Protein AF-A0A9P4LYI5-F1 (afdb_monomer_lite)

Secondary structure (DSSP, 8-state):
-------------------------------PPP---SS-GGGGTTTTEEEE-TT--EEEEEEEEEEE-TT--EEEEEEEEEEE-GGG------STT------TT---TTS--

Foldseek 3Di:
DDDDDDDDDDDDDDDDDDDPDDDDDDPPPPPDPDPADPDDCVVCCVPQWVDADRLGWTWGAQDKDWDADPVGDIDIDTDGIDTHGSVPDDDDDDPPPDDDDDDPPPPPPPPDD

Organism: NCBI:txid1314787

Radius of gyration: 34.41 Å; chains: 1; bounding box: 38×73×101 Å

InterPro domains:
  IPR001163 Sm domain, eukaryotic/archaea-type [PF01423] (49-94)
  IPR001163 Sm domain, eukaryotic/archaea-type [SM00651] (39-94)
  IPR010920 LSM domain superfamily [SSF50182] (49-97)
  IPR044641 Sm-like protein Lsm7/SmG [PTHR10553] (50-108)

Structure (mmCIF, N/CA/C/O backbone):
data_AF-A0A9P4LYI5-F1
#
_entry.id   AF-A0A9P4LYI5-F1
#
loop_
_atom_site.group_PDB
_atom_site.id
_atom_site.type_symbol
_atom_site.label_atom_id
_atom_site.label_alt_id
_atom_site.label_comp_id
_atom_site.label_asym_id
_atom_site.label_entity_id
_atom_site.label_seq_id
_atom_site.pdbx_PDB_ins_code
_atom_site.Cartn_x
_atom_site.Cartn_y
_atom_site.Cartn_z
_atom_site.occupancy
_atom_site.B_iso_or_equiv
_atom_site.auth_seq_id
_atom_site.auth_comp_id
_atom_site.auth_asym_id
_atom_site.auth_atom_id
_atom_site.pdbx_PDB_model_num
ATOM 1 N N . MET A 1 1 ? 15.600 -46.268 68.540 1.00 40.25 1 MET A N 1
ATOM 2 C CA . MET A 1 1 ? 16.940 -45.677 68.725 1.00 40.25 1 MET A CA 1
ATOM 3 C C . MET A 1 1 ? 17.047 -44.558 67.696 1.00 40.25 1 MET A C 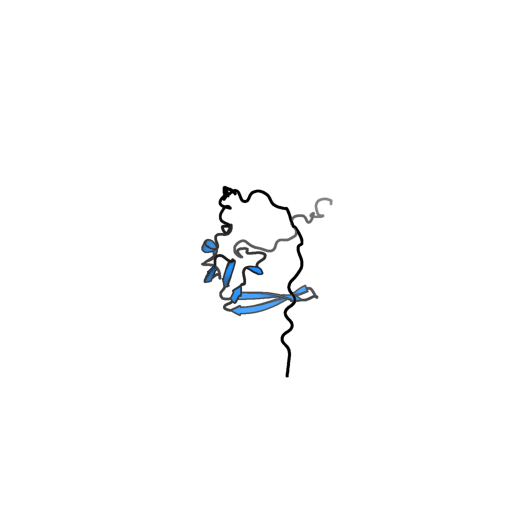1
ATOM 5 O O . MET A 1 1 ? 17.066 -44.875 66.519 1.00 40.25 1 MET A O 1
ATOM 9 N N . SER A 1 2 ? 16.608 -43.344 68.052 1.00 45.34 2 SER A N 1
ATOM 10 C CA . SER A 1 2 ? 17.459 -42.211 68.503 1.00 45.34 2 SER A CA 1
ATOM 11 C C . SER A 1 2 ? 17.970 -41.437 67.271 1.00 45.34 2 SER A C 1
ATOM 13 O O . SER A 1 2 ? 18.427 -42.066 66.335 1.00 45.34 2 SER A O 1
ATOM 15 N N . GLU A 1 3 ? 17.894 -40.117 67.112 1.00 38.47 3 GLU A N 1
ATOM 16 C CA . GLU A 1 3 ? 17.672 -39.015 68.044 1.00 38.47 3 GLU A CA 1
ATOM 17 C C . GLU A 1 3 ? 17.294 -37.750 67.251 1.00 38.47 3 GLU A C 1
ATOM 19 O O . GLU A 1 3 ? 17.766 -37.515 66.139 1.00 38.47 3 GLU A O 1
ATOM 24 N N . ARG A 1 4 ? 16.436 -36.920 67.849 1.00 43.16 4 ARG A N 1
ATOM 25 C CA . ARG A 1 4 ? 16.037 -35.591 67.379 1.00 43.16 4 ARG A CA 1
ATOM 26 C C . ARG A 1 4 ? 16.981 -34.565 68.013 1.00 43.16 4 ARG A C 1
ATOM 28 O O . ARG A 1 4 ? 16.907 -34.342 69.215 1.00 43.16 4 ARG A O 1
ATOM 35 N N . GLY A 1 5 ? 17.838 -33.928 67.217 1.00 44.53 5 GLY A N 1
ATOM 36 C CA . GLY A 1 5 ? 18.704 -32.838 67.672 1.00 44.53 5 GLY A CA 1
ATOM 37 C C . GLY A 1 5 ? 18.008 -31.479 67.585 1.00 44.53 5 GLY A C 1
ATOM 38 O O . GLY A 1 5 ? 17.876 -30.911 66.504 1.00 44.53 5 GLY A O 1
ATOM 39 N N . HIS A 1 6 ? 17.564 -30.950 68.725 1.00 45.12 6 HIS A N 1
ATOM 40 C CA . HIS A 1 6 ? 17.239 -29.536 68.900 1.00 45.12 6 HIS A CA 1
ATOM 41 C C . HIS A 1 6 ? 18.504 -28.768 69.299 1.00 45.12 6 HIS A C 1
ATOM 43 O O . HIS A 1 6 ? 19.088 -29.067 70.335 1.00 45.12 6 HIS A O 1
ATOM 49 N N . PHE A 1 7 ? 18.864 -27.722 68.551 1.00 46.69 7 PHE A N 1
ATOM 50 C CA . PHE A 1 7 ? 19.798 -26.695 69.016 1.00 46.69 7 PHE A CA 1
ATOM 51 C C . PHE A 1 7 ? 19.103 -25.330 69.027 1.00 46.69 7 PHE A C 1
ATOM 53 O O . PHE A 1 7 ? 18.762 -24.765 67.991 1.00 46.69 7 PHE A O 1
ATOM 60 N N . ARG A 1 8 ? 18.873 -24.821 70.243 1.00 45.84 8 ARG A N 1
ATOM 61 C CA . ARG A 1 8 ? 18.598 -23.411 70.545 1.00 45.84 8 ARG A CA 1
ATOM 62 C C . ARG A 1 8 ? 19.929 -22.672 70.687 1.00 45.84 8 ARG A C 1
ATOM 64 O O . ARG A 1 8 ? 20.797 -23.149 71.409 1.00 45.84 8 ARG A O 1
ATOM 71 N N . GLY A 1 9 ? 19.998 -21.447 70.169 1.00 39.75 9 GLY A N 1
ATOM 72 C CA . GLY A 1 9 ? 20.872 -20.400 70.708 1.00 39.75 9 GLY A CA 1
ATOM 73 C C . GLY A 1 9 ? 21.507 -19.513 69.642 1.00 39.75 9 GLY A C 1
ATOM 74 O O . GLY A 1 9 ? 22.249 -20.004 68.805 1.00 39.75 9 GLY A O 1
ATOM 75 N N . GLY A 1 10 ? 21.255 -18.200 69.699 1.00 41.62 10 GLY A N 1
ATOM 76 C CA . GLY A 1 10 ? 22.001 -17.236 68.884 1.00 41.62 10 GLY A CA 1
ATOM 77 C C . GLY A 1 10 ? 21.366 -15.855 68.739 1.00 41.62 10 GLY A C 1
ATOM 78 O O . GLY A 1 10 ? 20.760 -15.551 67.724 1.00 41.62 10 GLY A O 1
ATOM 79 N N . ARG A 1 11 ? 21.530 -15.017 69.763 1.00 44.91 11 ARG A N 1
ATOM 80 C CA . ARG A 1 11 ? 21.297 -13.559 69.789 1.00 44.91 11 ARG A CA 1
ATOM 81 C C . ARG A 1 11 ? 22.080 -12.858 68.658 1.00 44.91 11 ARG A C 1
ATOM 83 O O . ARG A 1 11 ? 23.286 -13.051 68.576 1.00 44.91 11 ARG A O 1
ATOM 90 N N . GLY A 1 12 ? 21.449 -11.971 67.886 1.00 40.62 12 GLY A N 1
ATOM 91 C CA . GLY A 1 12 ? 22.151 -11.084 66.946 1.00 40.62 12 GLY A CA 1
ATOM 92 C C . GLY A 1 12 ? 21.269 -9.921 66.498 1.00 40.62 12 GLY A C 1
ATOM 93 O O . GLY A 1 12 ? 20.275 -10.129 65.814 1.00 40.62 12 GLY A O 1
ATOM 94 N N . GLY A 1 13 ? 21.590 -8.710 66.956 1.00 48.38 13 GLY A N 1
ATOM 95 C CA . GLY A 1 13 ? 20.808 -7.499 66.724 1.00 48.38 13 GLY A CA 1
ATOM 96 C C . GLY A 1 13 ? 20.849 -6.976 65.285 1.00 48.38 13 GLY A C 1
ATOM 97 O O . GLY A 1 13 ? 21.825 -7.151 64.565 1.00 48.38 13 GLY A O 1
ATOM 98 N N . GLY A 1 14 ? 19.790 -6.257 64.914 1.00 45.84 14 GLY A N 1
ATOM 99 C CA . GLY A 1 14 ? 19.681 -5.516 63.660 1.00 45.84 14 GLY A CA 1
ATOM 100 C C . GLY A 1 14 ? 18.737 -4.333 63.831 1.00 45.84 14 GLY A C 1
ATOM 101 O O . GLY A 1 14 ? 17.527 -4.455 63.687 1.00 45.84 14 GLY A O 1
ATOM 102 N N . ARG A 1 15 ? 19.311 -3.188 64.197 1.00 47.06 15 ARG A N 1
ATOM 103 C CA . ARG A 1 15 ? 18.682 -1.865 64.254 1.00 47.06 15 ARG A CA 1
ATOM 104 C C . ARG A 1 15 ? 18.665 -1.292 62.833 1.00 47.06 15 ARG A C 1
ATOM 106 O O . ARG A 1 15 ? 19.739 -1.087 62.280 1.00 47.06 15 ARG A O 1
ATOM 113 N N . GLY A 1 16 ? 17.500 -0.977 62.263 1.00 41.06 16 GLY A N 1
ATOM 114 C CA . GLY A 1 16 ? 17.450 -0.200 61.016 1.00 41.06 16 GLY A CA 1
ATOM 115 C C . GLY A 1 16 ? 16.064 -0.046 60.382 1.00 41.06 16 GLY A C 1
ATOM 116 O O . GLY A 1 16 ? 15.396 -1.036 60.127 1.00 41.06 16 GLY A O 1
ATOM 117 N N . GLY A 1 17 ? 15.683 1.203 60.084 1.00 47.72 17 GLY A N 1
ATOM 118 C CA . GLY A 1 17 ? 14.559 1.569 59.202 1.00 47.72 17 GLY A CA 1
ATOM 119 C C . GLY A 1 17 ? 13.271 1.914 59.955 1.00 47.72 17 GLY A C 1
ATOM 120 O O . GLY A 1 17 ? 12.450 1.050 60.209 1.00 47.72 17 GLY A O 1
ATOM 121 N N . ARG A 1 18 ? 13.078 3.125 60.489 1.00 42.91 18 ARG A N 1
ATOM 122 C CA . ARG A 1 18 ? 12.826 4.393 59.773 1.00 42.91 18 ARG A CA 1
ATOM 123 C C . ARG A 1 18 ? 11.566 4.323 58.885 1.00 42.91 18 ARG A C 1
ATOM 125 O O . ARG A 1 18 ? 11.640 3.964 57.723 1.00 42.91 18 ARG A O 1
ATOM 132 N N . GLY A 1 19 ? 10.434 4.715 59.476 1.00 42.44 19 GLY A N 1
ATOM 133 C CA . GLY A 1 19 ? 9.370 5.501 58.836 1.00 42.44 19 GLY A CA 1
ATOM 134 C C . GLY A 1 19 ? 8.679 4.926 57.598 1.00 42.44 19 GLY A C 1
ATOM 135 O O . GLY A 1 19 ? 8.912 5.402 56.496 1.00 42.44 19 GLY A O 1
ATOM 136 N N . GLY A 1 20 ? 7.723 4.017 57.792 1.00 49.66 20 GLY A N 1
ATOM 137 C CA . GLY A 1 20 ? 6.684 3.721 56.800 1.00 49.66 20 GLY A CA 1
ATOM 138 C C . GLY A 1 20 ? 5.483 4.655 56.959 1.00 49.66 20 GLY A C 1
ATOM 139 O O . GLY A 1 20 ? 4.400 4.208 57.335 1.00 49.66 20 GLY A O 1
ATOM 140 N N . ALA A 1 21 ? 5.677 5.959 56.742 1.00 52.03 21 ALA A N 1
ATOM 141 C CA . ALA A 1 21 ? 4.576 6.912 56.676 1.00 52.03 21 ALA A CA 1
ATOM 142 C C . ALA A 1 21 ? 3.970 6.893 55.267 1.00 52.03 21 ALA A C 1
ATOM 144 O O . ALA A 1 21 ? 4.569 7.313 54.284 1.00 52.03 21 ALA A O 1
ATOM 145 N N . ARG A 1 22 ? 2.761 6.344 55.232 1.00 47.44 22 ARG A N 1
ATOM 146 C CA . ARG A 1 22 ? 1.691 6.526 54.254 1.00 47.44 22 ARG A CA 1
ATOM 147 C C . ARG A 1 22 ? 1.740 7.868 53.511 1.00 47.44 22 ARG A C 1
ATOM 149 O O . ARG A 1 22 ? 1.769 8.916 54.146 1.00 47.44 22 ARG A O 1
ATOM 156 N N . GLY A 1 23 ? 1.487 7.799 52.206 1.00 43.06 23 GLY A N 1
ATOM 157 C CA . GLY A 1 23 ? 0.597 8.758 51.552 1.00 43.06 23 GLY A CA 1
ATOM 158 C C . GLY A 1 23 ? 1.217 9.575 50.426 1.00 43.06 23 GLY A C 1
ATOM 159 O O . GLY A 1 23 ? 2.194 10.282 50.626 1.00 43.06 23 GLY A O 1
ATOM 160 N N . GLY A 1 24 ? 0.554 9.539 49.267 1.00 44.50 24 GLY A N 1
ATOM 161 C CA . GLY A 1 24 ? 0.614 10.640 48.306 1.00 44.50 24 GLY A CA 1
ATOM 162 C C . GLY A 1 24 ? 1.194 10.301 46.941 1.00 44.50 24 GLY A C 1
ATOM 163 O O . GLY A 1 24 ? 2.104 10.976 46.478 1.00 44.50 24 GLY A O 1
ATOM 164 N N . GLY A 1 25 ? 0.641 9.295 46.261 1.00 49.47 25 GLY A N 1
ATOM 165 C CA . GLY A 1 25 ? 0.746 9.239 44.807 1.00 49.47 25 GLY A CA 1
ATOM 166 C C . GLY A 1 25 ? -0.007 10.423 44.200 1.00 49.47 25 GLY A C 1
ATOM 167 O O . GLY A 1 25 ? -1.209 10.538 44.407 1.00 49.47 25 GLY A O 1
ATOM 168 N N . HIS A 1 26 ? 0.707 11.289 43.488 1.00 47.78 26 HIS A N 1
ATOM 169 C CA . HIS A 1 26 ? 0.193 12.241 42.498 1.00 47.78 26 HIS A CA 1
ATOM 170 C C . HIS A 1 26 ? 1.259 12.372 41.397 1.00 47.78 26 HIS A C 1
ATOM 172 O O . HIS A 1 26 ? 1.878 13.414 41.206 1.00 47.78 26 HIS A O 1
ATOM 178 N N . GLN A 1 27 ? 1.518 11.276 40.676 1.00 56.16 27 GLN A N 1
ATOM 179 C CA . GLN A 1 27 ? 2.021 11.414 39.311 1.00 56.16 27 GLN A CA 1
ATOM 180 C C . GLN A 1 27 ? 0.815 11.806 38.473 1.00 56.16 27 GLN A C 1
ATOM 182 O O . GLN A 1 27 ? -0.064 10.980 38.232 1.00 56.16 27 GLN A O 1
ATOM 187 N N . GLY A 1 28 ? 0.745 13.092 38.125 1.00 54.59 28 GLY A N 1
ATOM 188 C CA . GLY A 1 28 ? -0.253 13.613 37.208 1.00 54.59 28 GLY A CA 1
ATOM 189 C C . GLY A 1 28 ? -0.313 12.717 35.981 1.00 54.59 28 GLY A C 1
ATOM 190 O O . GLY A 1 28 ? 0.656 12.614 35.229 1.00 54.59 28 GLY A O 1
ATOM 191 N N . GLN A 1 29 ? -1.450 12.046 35.810 1.00 58.44 29 GLN A N 1
ATOM 192 C CA . GLN A 1 29 ? -1.860 11.524 34.522 1.00 58.44 29 GLN A CA 1
ATOM 193 C C . GLN A 1 29 ? -2.120 12.745 33.645 1.00 58.44 29 GLN A C 1
ATOM 195 O O . GLN A 1 29 ? -3.244 13.213 33.513 1.00 58.44 29 GLN A O 1
ATOM 200 N N . THR A 1 30 ? -1.062 13.306 33.067 1.00 64.50 30 THR A N 1
ATOM 201 C CA . THR A 1 30 ? -1.202 13.935 31.763 1.00 64.50 30 THR A CA 1
ATOM 202 C C . THR A 1 30 ? -1.733 12.827 30.868 1.00 64.50 30 THR A C 1
ATOM 204 O O . THR A 1 30 ? -0.999 11.891 30.538 1.00 64.50 30 THR A O 1
ATOM 207 N N . GLU A 1 31 ? -3.039 12.866 30.584 1.00 67.31 31 GLU A N 1
ATOM 208 C CA . GLU A 1 31 ? -3.656 12.031 29.563 1.00 67.31 31 GLU A CA 1
ATOM 209 C C . GLU A 1 31 ? -2.789 12.178 28.321 1.00 67.31 31 GLU A C 1
ATOM 211 O O . GLU A 1 31 ? -2.706 13.248 27.715 1.00 67.31 31 GLU A O 1
ATOM 216 N N . ARG A 1 32 ? -2.028 11.125 28.010 1.00 72.19 32 ARG A N 1
ATOM 217 C CA . ARG A 1 32 ? -1.223 11.126 26.800 1.00 72.19 32 ARG A CA 1
ATOM 218 C C . ARG A 1 32 ? -2.217 11.323 25.660 1.00 72.19 32 ARG A C 1
ATOM 220 O O . ARG A 1 32 ? -3.195 10.570 25.617 1.00 72.19 32 ARG A O 1
ATOM 227 N N . PRO A 1 33 ? -2.008 12.317 24.784 1.00 76.25 33 PRO A N 1
ATOM 228 C CA . PRO A 1 33 ? -2.919 12.555 23.680 1.00 76.25 33 PRO A CA 1
ATOM 229 C C . PRO A 1 33 ? -3.117 11.247 22.917 1.00 76.25 33 PRO A C 1
ATOM 231 O O . PRO A 1 33 ? -2.161 10.490 22.704 1.00 76.25 33 PRO A O 1
ATOM 234 N N . LYS A 1 34 ? -4.376 10.944 22.590 1.00 74.44 34 LYS A N 1
ATOM 235 C CA . LYS A 1 34 ? -4.731 9.705 21.899 1.00 74.44 34 LYS A CA 1
ATOM 236 C C . LYS A 1 34 ? -3.920 9.630 20.607 1.00 74.44 34 LYS A C 1
ATOM 238 O O . LYS A 1 34 ? -3.866 10.588 19.841 1.00 74.44 34 LYS A O 1
ATOM 243 N N . LYS A 1 35 ? -3.251 8.495 20.391 1.00 75.44 35 LYS A N 1
ATOM 244 C CA . LYS A 1 35 ? -2.582 8.204 19.121 1.00 75.44 35 LYS A CA 1
ATOM 245 C C . LYS A 1 35 ? -3.675 7.898 18.101 1.00 75.44 35 LYS A C 1
ATOM 247 O O . LYS A 1 35 ? -4.193 6.787 18.067 1.00 75.44 35 LYS A O 1
ATOM 252 N N . GLU A 1 36 ? -4.066 8.914 17.350 1.00 75.69 36 GLU A N 1
ATOM 253 C CA . GLU A 1 36 ? -5.019 8.802 16.250 1.00 75.69 36 GLU A CA 1
ATOM 254 C C . GLU A 1 36 ? -4.264 8.648 14.927 1.00 75.69 36 GLU A C 1
ATOM 256 O O . GLU A 1 36 ? -3.121 9.095 14.788 1.00 75.69 36 GLU A O 1
ATOM 261 N N . ASN A 1 37 ? -4.889 7.979 13.960 1.00 79.5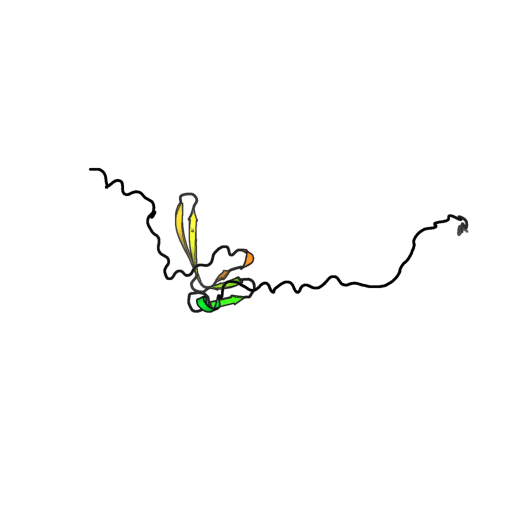6 37 ASN A N 1
ATOM 262 C CA . ASN A 1 37 ? -4.303 7.808 12.637 1.00 79.56 37 ASN A CA 1
ATOM 263 C C . ASN A 1 37 ? -4.386 9.140 11.880 1.00 79.56 37 ASN A C 1
ATOM 265 O O . ASN A 1 37 ? -5.444 9.755 11.812 1.00 79.56 37 ASN A O 1
ATOM 269 N N . ILE A 1 38 ? -3.267 9.575 11.295 1.00 86.88 38 ILE A N 1
ATOM 270 C CA . ILE A 1 38 ? -3.200 10.814 10.497 1.00 86.88 38 ILE A CA 1
ATOM 271 C C . ILE A 1 38 ? -3.797 10.654 9.092 1.00 86.88 38 ILE A C 1
ATOM 273 O O . ILE A 1 38 ? -3.993 11.641 8.388 1.00 86.88 38 ILE A O 1
ATOM 277 N N . LEU A 1 39 ? -4.041 9.409 8.675 1.00 83.94 39 LEU A N 1
ATOM 278 C CA . LEU A 1 39 ? -4.600 9.057 7.380 1.00 83.94 39 LEU A CA 1
ATOM 279 C C . LEU A 1 39 ? -6.034 8.557 7.559 1.00 83.94 39 LEU A C 1
ATOM 281 O O . LEU A 1 39 ? -6.277 7.573 8.256 1.00 83.94 39 LEU A O 1
ATOM 285 N N . ASP A 1 40 ? -6.964 9.223 6.882 1.00 87.25 40 ASP A N 1
ATOM 286 C CA . ASP A 1 40 ? -8.354 8.798 6.762 1.00 87.25 40 ASP A CA 1
ATOM 287 C C . ASP A 1 40 ? -8.497 7.832 5.578 1.00 87.25 40 ASP A C 1
ATOM 289 O O . ASP A 1 40 ? -8.724 8.237 4.435 1.00 87.25 40 ASP A O 1
ATOM 293 N N . LEU A 1 41 ? -8.323 6.539 5.864 1.00 85.00 41 LEU A N 1
ATOM 294 C CA . LEU A 1 41 ? -8.469 5.458 4.885 1.00 85.00 41 LEU A CA 1
ATOM 295 C C . LEU A 1 41 ? -9.911 5.321 4.361 1.00 85.00 41 LEU A C 1
ATOM 297 O O . LEU A 1 41 ? -10.113 4.713 3.312 1.00 85.00 41 LEU A O 1
ATOM 301 N N . GLY A 1 42 ? -10.902 5.939 5.017 1.00 83.88 42 GLY A N 1
ATOM 302 C CA . GLY A 1 42 ? -12.284 5.986 4.538 1.00 83.88 42 GLY A CA 1
ATOM 303 C C . GLY A 1 42 ? -12.408 6.627 3.155 1.00 83.88 42 GLY A C 1
ATOM 304 O O . GLY A 1 42 ? -13.247 6.228 2.357 1.00 83.88 42 GLY A O 1
ATOM 305 N N . ARG A 1 43 ? -11.506 7.557 2.821 1.00 85.94 43 ARG A N 1
ATOM 306 C CA . ARG A 1 43 ? -11.456 8.220 1.504 1.00 85.94 43 ARG A CA 1
ATOM 307 C C . ARG A 1 43 ? -10.934 7.330 0.377 1.00 85.94 43 ARG A C 1
ATOM 309 O O . ARG A 1 43 ? -10.992 7.731 -0.782 1.00 85.94 43 ARG A O 1
ATOM 316 N N . LEU A 1 44 ? -10.369 6.173 0.717 1.00 81.62 44 LEU A N 1
ATOM 317 C CA . LEU A 1 44 ? -9.800 5.213 -0.226 1.00 81.62 44 LEU A CA 1
ATOM 318 C C . LEU A 1 44 ? -10.662 3.942 -0.363 1.00 81.62 44 LEU A C 1
ATOM 320 O O . LEU A 1 44 ? -10.328 3.097 -1.183 1.00 81.62 44 LEU A O 1
ATOM 324 N N . MET A 1 45 ? -11.772 3.826 0.384 1.00 74.88 45 MET A N 1
ATOM 325 C CA . MET A 1 45 ? -12.661 2.644 0.443 1.00 74.88 45 MET A CA 1
ATOM 326 C C . MET A 1 45 ? -13.365 2.273 -0.879 1.00 74.88 45 MET A C 1
ATOM 328 O O . MET A 1 45 ? -13.981 1.220 -0.959 1.00 74.88 45 MET A O 1
ATOM 332 N N . ASP A 1 46 ? -13.256 3.094 -1.923 1.00 69.62 46 ASP A N 1
ATOM 333 C CA . ASP A 1 46 ? -13.848 2.821 -3.243 1.00 69.62 46 ASP A CA 1
ATOM 334 C C . ASP A 1 46 ? -12.794 2.431 -4.298 1.00 69.62 46 ASP A C 1
ATOM 336 O O . ASP A 1 46 ? -13.119 2.193 -5.462 1.00 69.62 46 ASP A O 1
ATOM 340 N N . LYS A 1 47 ? -11.510 2.416 -3.913 1.00 68.00 47 LYS A N 1
ATOM 341 C CA . LYS A 1 47 ? -10.361 2.203 -4.801 1.00 68.00 47 LYS A CA 1
ATOM 342 C C . LYS A 1 47 ? -9.564 1.002 -4.305 1.00 68.00 47 LYS A C 1
ATOM 344 O O . LYS A 1 47 ? -8.678 1.185 -3.482 1.00 68.00 47 LYS A O 1
ATOM 349 N N . GLU A 1 48 ? -9.906 -0.204 -4.762 1.00 78.38 48 GLU A N 1
ATOM 350 C CA . GLU A 1 48 ? -9.235 -1.496 -4.465 1.00 78.38 48 GLU A CA 1
ATOM 351 C C . GLU A 1 48 ? -9.144 -1.894 -2.969 1.00 78.38 48 GLU A C 1
ATOM 353 O O . GLU A 1 48 ? -8.923 -3.062 -2.657 1.00 78.38 48 GLU A O 1
ATOM 358 N N . ILE A 1 49 ? -9.361 -0.975 -2.020 1.00 85.88 49 ILE A N 1
ATOM 359 C CA . ILE A 1 49 ? -9.396 -1.223 -0.578 1.00 85.88 49 ILE A CA 1
ATOM 360 C C . ILE A 1 49 ? -10.816 -1.607 -0.168 1.00 85.88 49 ILE A C 1
ATOM 362 O O . ILE A 1 49 ? -11.708 -0.768 -0.118 1.00 85.88 49 ILE A O 1
ATOM 366 N N . MET A 1 50 ? -10.997 -2.863 0.224 1.00 88.25 50 MET A N 1
ATOM 367 C CA . MET A 1 50 ? -12.266 -3.406 0.717 1.00 88.25 50 MET A CA 1
ATOM 368 C C . MET A 1 50 ? -12.478 -3.173 2.218 1.00 88.25 50 MET A C 1
ATOM 370 O O . MET A 1 50 ? -13.588 -3.328 2.727 1.00 88.25 50 MET A O 1
ATOM 374 N N . GLY A 1 51 ? -11.419 -2.838 2.959 1.00 90.94 51 GLY A N 1
ATOM 375 C CA . GLY A 1 51 ? -11.519 -2.529 4.382 1.00 90.94 51 GLY A CA 1
ATOM 376 C C . GLY A 1 51 ? -10.177 -2.243 5.047 1.00 90.94 51 GLY A C 1
ATOM 377 O O . GLY A 1 51 ? -9.114 -2.528 4.497 1.00 90.94 51 GLY A O 1
ATOM 378 N N . TYR A 1 52 ? -10.231 -1.684 6.255 1.00 93.56 52 TYR A N 1
ATOM 379 C CA . TYR A 1 52 ? -9.055 -1.435 7.085 1.00 93.56 52 TYR A CA 1
ATOM 380 C C . TYR A 1 52 ? -9.386 -1.478 8.580 1.00 93.56 52 TYR A C 1
ATOM 382 O O . TYR A 1 52 ? -10.550 -1.380 8.973 1.00 93.56 52 TYR A O 1
ATOM 390 N N . ASP A 1 53 ? -8.357 -1.589 9.419 1.00 91.56 53 ASP A N 1
ATOM 391 C CA . ASP A 1 53 ? -8.483 -1.487 10.874 1.00 91.56 53 ASP A CA 1
ATOM 392 C C . ASP A 1 53 ? -7.627 -0.359 11.476 1.00 91.56 53 ASP A C 1
ATOM 394 O O . ASP A 1 53 ? -6.884 0.353 10.796 1.00 91.56 53 ASP A O 1
ATOM 398 N N . GLN A 1 54 ? -7.732 -0.179 12.795 1.00 87.88 54 GLN A N 1
ATOM 399 C CA . GLN A 1 54 ? -7.002 0.870 13.508 1.00 87.88 54 GLN A CA 1
ATOM 400 C C . GLN A 1 54 ? -5.481 0.636 13.548 1.00 87.88 54 GLN A C 1
ATOM 402 O O . GLN A 1 54 ? -4.727 1.577 13.790 1.00 87.88 54 GLN A O 1
ATOM 407 N N . LEU A 1 55 ? -5.026 -0.591 13.286 1.00 89.25 55 LEU A N 1
ATOM 408 C CA . LEU A 1 55 ? -3.614 -0.964 13.218 1.00 89.25 55 LEU A CA 1
ATOM 409 C C . LEU A 1 55 ? -3.052 -0.865 11.794 1.00 89.25 55 LEU A C 1
ATOM 411 O O . LEU A 1 55 ? -1.926 -1.310 11.565 1.00 89.25 55 LEU A O 1
ATOM 415 N N . MET A 1 56 ? -3.804 -0.257 10.867 1.00 90.69 56 MET A N 1
ATOM 416 C CA . MET A 1 56 ? -3.444 -0.095 9.457 1.00 90.69 56 MET A CA 1
ATOM 417 C C . MET A 1 56 ? -3.332 -1.424 8.701 1.00 90.69 56 MET A C 1
ATOM 419 O O . MET A 1 56 ? -2.655 -1.487 7.677 1.00 90.69 56 MET A O 1
ATOM 423 N N . ASN A 1 57 ? -3.968 -2.498 9.174 1.00 92.44 57 ASN A N 1
ATOM 424 C CA . ASN A 1 57 ? -4.143 -3.672 8.325 1.00 92.44 57 ASN A CA 1
ATOM 425 C C . ASN A 1 57 ? -5.164 -3.334 7.237 1.00 92.44 57 ASN A C 1
ATOM 427 O O . ASN A 1 57 ? -6.177 -2.699 7.532 1.00 92.44 57 ASN A O 1
ATOM 431 N N . LEU A 1 58 ? -4.892 -3.747 6.001 1.00 94.38 58 LEU A N 1
ATOM 432 C CA . LEU A 1 58 ? -5.735 -3.452 4.840 1.00 94.38 58 LEU A CA 1
ATOM 433 C C . LEU A 1 58 ? -6.244 -4.753 4.233 1.00 94.38 58 LEU A C 1
ATOM 435 O O . LEU A 1 58 ? -5.506 -5.736 4.166 1.00 94.38 58 LEU A O 1
ATOM 439 N N . VAL A 1 59 ? -7.482 -4.740 3.761 1.00 94.50 59 VAL A N 1
ATOM 440 C CA . VAL A 1 59 ? -8.025 -5.770 2.878 1.00 94.50 59 VAL A CA 1
ATOM 441 C C . VAL A 1 59 ? -8.104 -5.150 1.497 1.00 94.50 59 VAL A C 1
ATOM 443 O O . VAL A 1 59 ? -8.790 -4.146 1.319 1.00 94.50 59 VAL A O 1
ATOM 446 N N . LEU A 1 60 ? -7.376 -5.725 0.552 1.00 94.38 60 LEU A N 1
ATOM 447 C CA . LEU A 1 60 ? -7.311 -5.265 -0.825 1.00 94.38 60 LEU A CA 1
ATOM 448 C C . LEU A 1 60 ? -7.896 -6.339 -1.744 1.00 94.38 60 LEU A C 1
ATOM 450 O O . LEU A 1 60 ? -7.658 -7.525 -1.505 1.00 94.38 60 LEU A O 1
ATOM 454 N N . ASP A 1 61 ? -8.636 -5.932 -2.768 1.00 93.00 61 ASP A N 1
ATOM 455 C CA . ASP A 1 61 ? -9.105 -6.808 -3.849 1.00 93.00 61 ASP A CA 1
ATOM 456 C C . ASP A 1 61 ? -8.283 -6.583 -5.125 1.00 93.00 61 ASP A C 1
ATOM 458 O O . ASP A 1 61 ? -7.592 -5.568 -5.240 1.00 93.00 61 ASP A O 1
ATOM 462 N N . ASP A 1 62 ? -8.321 -7.546 -6.049 1.00 92.31 62 ASP A N 1
ATOM 463 C CA . ASP A 1 62 ? -7.632 -7.502 -7.350 1.00 92.31 62 ASP A CA 1
ATOM 464 C C . ASP A 1 62 ? -6.146 -7.074 -7.274 1.00 92.31 62 ASP A C 1
ATOM 466 O O . ASP A 1 62 ? -5.605 -6.403 -8.156 1.00 92.31 62 ASP A O 1
ATOM 470 N N . CYS A 1 63 ? -5.441 -7.483 -6.214 1.00 93.56 63 CYS A N 1
ATOM 471 C CA . CYS A 1 63 ? -4.057 -7.082 -5.989 1.00 93.56 63 CYS A CA 1
ATOM 472 C C . CYS A 1 63 ? -3.106 -7.622 -7.049 1.00 93.56 63 CYS A C 1
ATOM 474 O O . CYS A 1 63 ? -3.063 -8.825 -7.317 1.00 93.56 63 CYS A O 1
ATOM 476 N N . LYS A 1 64 ? -2.229 -6.741 -7.528 1.00 94.44 64 LYS A N 1
ATOM 477 C CA . LYS A 1 64 ? -1.109 -7.071 -8.403 1.00 94.44 64 LYS A CA 1
ATOM 478 C C . LYS A 1 64 ? 0.208 -6.718 -7.727 1.00 94.44 64 LYS A C 1
ATOM 480 O O . LYS A 1 64 ? 0.461 -5.564 -7.388 1.00 94.44 64 LYS A O 1
ATOM 485 N N . GLU A 1 65 ? 1.067 -7.711 -7.543 1.00 95.00 65 GLU A N 1
ATOM 486 C CA . GLU A 1 65 ? 2.403 -7.498 -6.993 1.00 95.00 65 GLU A CA 1
ATOM 487 C C . GLU A 1 65 ? 3.388 -7.187 -8.113 1.00 95.00 65 GLU A C 1
ATOM 489 O O . GLU A 1 65 ? 3.460 -7.915 -9.107 1.00 95.00 65 GLU A O 1
ATOM 494 N N . LEU A 1 66 ? 4.163 -6.121 -7.923 1.00 94.56 66 LEU A N 1
ATOM 495 C CA . LEU A 1 66 ? 5.292 -5.767 -8.770 1.00 94.56 66 LEU A CA 1
ATOM 496 C C . LEU A 1 66 ? 6.571 -6.311 -8.137 1.00 94.56 66 LEU A C 1
ATOM 498 O O . LEU A 1 66 ? 6.876 -6.021 -6.981 1.00 94.56 66 LEU A O 1
ATOM 502 N N . MET A 1 67 ? 7.314 -7.098 -8.903 1.00 94.88 67 MET A N 1
ATOM 503 C CA . MET A 1 67 ? 8.585 -7.687 -8.495 1.00 94.88 67 MET A CA 1
ATOM 504 C C . MET A 1 67 ? 9.700 -7.075 -9.336 1.00 94.88 67 MET A C 1
ATOM 506 O O . MET A 1 67 ? 9.511 -6.808 -10.523 1.00 94.88 67 MET A O 1
ATOM 510 N N . ARG A 1 68 ? 10.867 -6.884 -8.726 1.00 95.19 68 ARG A N 1
ATOM 511 C CA . ARG A 1 68 ? 1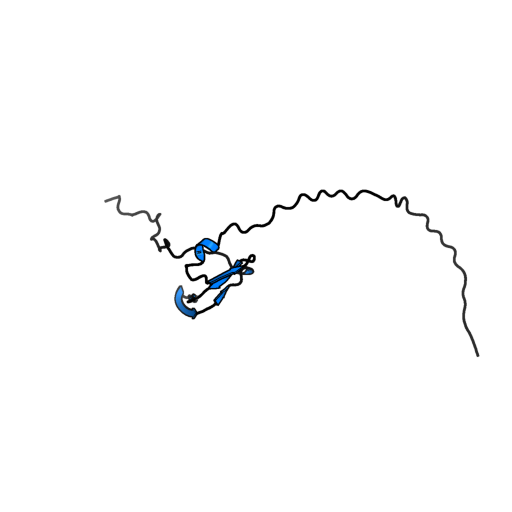2.092 -6.489 -9.417 1.00 95.19 68 ARG A CA 1
ATOM 512 C C . ARG A 1 68 ? 13.203 -7.447 -9.013 1.00 95.19 68 ARG A C 1
ATOM 514 O O . ARG A 1 68 ? 13.351 -7.721 -7.823 1.00 95.19 68 ARG A O 1
ATOM 521 N N . ASP A 1 69 ? 13.933 -7.964 -9.992 1.00 94.38 69 ASP A N 1
ATOM 522 C CA . ASP A 1 69 ? 15.096 -8.820 -9.753 1.00 94.38 69 ASP A CA 1
ATOM 523 C C . ASP A 1 69 ? 16.395 -8.007 -9.594 1.00 94.38 69 ASP A C 1
ATOM 525 O O . ASP A 1 69 ? 16.406 -6.777 -9.701 1.00 94.38 69 ASP A O 1
ATOM 529 N N . ASP A 1 70 ? 17.502 -8.701 -9.325 1.00 95.38 70 ASP A N 1
ATOM 530 C CA . ASP A 1 70 ? 18.823 -8.084 -9.141 1.00 95.38 70 ASP A CA 1
ATOM 531 C C . ASP A 1 70 ? 19.373 -7.447 -10.431 1.00 95.38 70 ASP A C 1
ATOM 533 O O . ASP A 1 70 ? 20.255 -6.587 -10.379 1.00 95.38 70 ASP A O 1
ATOM 537 N N . GLU A 1 71 ? 18.847 -7.843 -11.591 1.00 94.31 71 GLU A N 1
ATOM 538 C CA . GLU A 1 71 ? 19.208 -7.303 -12.905 1.00 94.31 71 GLU A CA 1
ATOM 539 C C . GLU A 1 71 ? 18.376 -6.059 -13.263 1.00 94.31 71 GLU A C 1
ATOM 541 O O . GLU A 1 71 ? 18.677 -5.358 -14.232 1.00 94.31 71 GLU A O 1
ATOM 546 N N . GLY A 1 72 ? 17.363 -5.740 -12.453 1.00 91.25 72 GLY A N 1
ATOM 547 C CA . GLY A 1 72 ? 16.466 -4.608 -12.649 1.00 91.25 72 GLY A CA 1
ATOM 548 C C . GLY A 1 72 ? 15.281 -4.901 -13.568 1.00 91.25 72 GLY A C 1
ATOM 549 O O . GLY A 1 72 ? 14.536 -3.971 -13.885 1.00 91.25 72 GLY A O 1
ATOM 550 N N . ASN A 1 73 ? 15.069 -6.155 -13.972 1.00 93.06 73 ASN A N 1
ATOM 551 C CA . ASN A 1 73 ? 13.897 -6.536 -14.746 1.00 93.06 73 ASN A CA 1
ATOM 552 C C . ASN A 1 73 ? 12.648 -6.452 -13.864 1.00 93.06 73 ASN A C 1
ATOM 554 O O . ASN A 1 73 ? 12.632 -6.904 -12.716 1.00 93.06 73 ASN A O 1
ATOM 558 N N . GLU A 1 74 ? 11.583 -5.880 -14.419 1.00 95.56 74 GLU A N 1
ATOM 559 C CA . GLU A 1 74 ? 10.299 -5.752 -13.739 1.00 95.56 74 GLU A CA 1
ATOM 560 C C . GLU A 1 74 ? 9.357 -6.876 -14.168 1.00 95.56 74 GLU A C 1
ATOM 562 O O . GLU A 1 74 ? 9.179 -7.160 -15.354 1.00 95.56 74 GLU A O 1
ATOM 567 N N . GLY A 1 75 ? 8.740 -7.516 -13.181 1.00 94.38 75 GLY A N 1
ATOM 568 C CA . GLY A 1 75 ? 7.732 -8.548 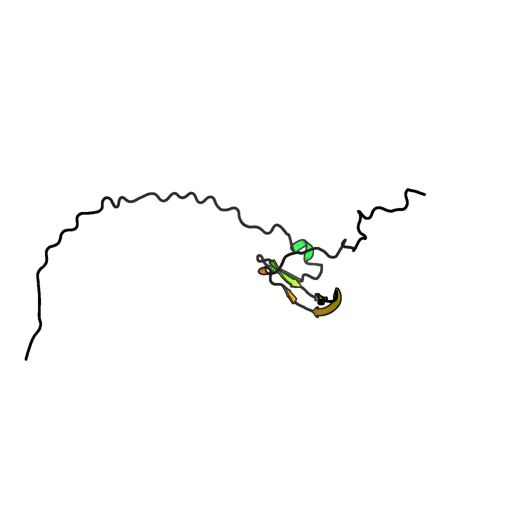-13.362 1.00 94.38 75 GLY A CA 1
ATOM 569 C C . GLY A 1 75 ? 6.483 -8.232 -12.555 1.00 94.38 75 GLY A C 1
ATOM 570 O O . GLY A 1 75 ? 6.499 -7.421 -11.629 1.00 94.38 75 GLY A O 1
ATOM 571 N N . SER A 1 76 ? 5.383 -8.901 -12.884 1.00 96.06 76 SER A N 1
ATOM 572 C CA . SER A 1 76 ? 4.155 -8.761 -12.113 1.00 96.06 76 SER A CA 1
ATOM 573 C C . SER A 1 76 ? 3.389 -10.063 -11.988 1.00 96.06 76 SER A C 1
ATOM 575 O O . SER A 1 76 ? 3.388 -10.854 -12.933 1.00 96.06 76 SER A O 1
ATOM 577 N N . ARG A 1 77 ? 2.698 -10.249 -10.863 1.00 95.88 77 ARG A N 1
ATOM 578 C CA . ARG A 1 77 ? 1.786 -11.379 -10.648 1.00 95.88 77 ARG A CA 1
ATOM 579 C C . ARG A 1 77 ? 0.491 -10.935 -9.980 1.00 95.88 77 ARG A C 1
ATOM 581 O O . ARG A 1 77 ? 0.512 -10.050 -9.126 1.00 95.88 77 ARG A O 1
ATOM 588 N N . ASP A 1 78 ? -0.602 -11.591 -10.345 1.00 96.62 78 ASP A N 1
ATOM 589 C CA . ASP A 1 78 ? -1.912 -11.356 -9.747 1.00 96.62 78 ASP A CA 1
ATOM 590 C C . ASP A 1 78 ? -2.052 -12.184 -8.461 1.00 96.62 78 ASP A C 1
ATOM 592 O O . ASP A 1 78 ? -1.703 -13.367 -8.423 1.00 96.62 78 ASP A O 1
ATOM 596 N N . LEU A 1 79 ? -2.539 -11.547 -7.398 1.00 95.38 79 LEU A N 1
ATOM 597 C CA . LEU A 1 79 ? -2.739 -12.137 -6.073 1.00 95.38 79 LEU A CA 1
ATOM 598 C C . LEU A 1 79 ? -4.222 -12.222 -5.678 1.00 95.38 79 LEU A C 1
ATOM 600 O O . LEU A 1 79 ? -4.555 -12.976 -4.764 1.00 95.38 79 LEU A O 1
ATOM 604 N N . GLY A 1 80 ? -5.109 -11.483 -6.354 1.00 93.94 80 GLY A N 1
ATOM 605 C CA . GLY A 1 80 ? -6.529 -11.403 -6.001 1.00 93.94 80 GLY A CA 1
ATOM 606 C C . GLY A 1 80 ? -6.730 -10.693 -4.660 1.00 93.94 80 GLY A C 1
ATOM 607 O O . GLY A 1 80 ? -6.174 -9.620 -4.441 1.00 93.94 80 GLY A O 1
ATOM 608 N N . VAL A 1 81 ? -7.489 -11.298 -3.743 1.00 94.69 81 VAL A N 1
ATOM 609 C CA . VAL A 1 81 ? -7.749 -10.713 -2.418 1.00 94.69 81 VAL A CA 1
ATOM 610 C C . VAL A 1 81 ? -6.558 -10.920 -1.481 1.00 94.69 81 VAL A C 1
ATOM 612 O O . VAL A 1 81 ? -6.172 -12.055 -1.187 1.00 94.69 81 VAL A O 1
ATOM 615 N N . VAL A 1 82 ? -6.017 -9.828 -0.938 1.00 95.56 82 VAL A N 1
ATOM 616 C CA . VAL A 1 82 ? -4.853 -9.838 -0.040 1.00 95.56 82 VAL A CA 1
ATOM 617 C C . VAL A 1 82 ? -5.156 -9.099 1.259 1.00 95.56 82 VAL A C 1
ATOM 619 O O . VAL A 1 82 ? -5.798 -8.052 1.277 1.00 95.56 82 VAL A O 1
ATOM 622 N N . ILE A 1 83 ? -4.630 -9.629 2.366 1.00 95.12 83 ILE A N 1
ATOM 623 C CA . ILE A 1 83 ? -4.589 -8.926 3.650 1.00 95.12 83 ILE A CA 1
ATOM 624 C C . ILE A 1 83 ? -3.180 -8.376 3.858 1.00 95.12 83 ILE A C 1
ATOM 626 O O . ILE A 1 83 ? -2.225 -9.134 4.050 1.00 95.12 83 ILE A O 1
ATOM 630 N N . VAL A 1 84 ? -3.050 -7.053 3.850 1.00 95.50 84 VAL A N 1
ATOM 631 C CA . VAL A 1 84 ? -1.783 -6.363 4.091 1.00 95.50 84 VAL A CA 1
ATOM 632 C C . VAL A 1 84 ? -1.618 -6.090 5.578 1.00 95.50 84 VAL A C 1
ATOM 634 O O . VAL A 1 84 ? -2.511 -5.555 6.235 1.00 95.50 84 VAL A O 1
ATOM 637 N N . ARG A 1 85 ? -0.451 -6.445 6.120 1.00 96.12 85 ARG A N 1
ATOM 638 C CA . ARG A 1 85 ? -0.141 -6.275 7.540 1.00 96.12 85 ARG A CA 1
ATOM 639 C C . ARG A 1 85 ? 0.403 -4.871 7.814 1.00 96.12 85 ARG A C 1
ATOM 641 O O . ARG A 1 85 ? 1.511 -4.547 7.384 1.00 96.12 85 ARG A O 1
ATOM 648 N N . GLY A 1 86 ? -0.312 -4.086 8.616 1.00 94.31 86 GLY A N 1
ATOM 649 C CA . GLY A 1 86 ? 0.010 -2.683 8.899 1.00 94.31 86 GLY A CA 1
ATOM 650 C C . GLY A 1 86 ? 1.387 -2.455 9.523 1.00 94.31 86 GLY A C 1
ATOM 651 O O . GLY A 1 86 ? 2.019 -1.434 9.284 1.00 94.31 86 GLY A O 1
ATOM 652 N N . THR A 1 87 ? 1.928 -3.443 10.242 1.00 95.38 87 THR A N 1
ATOM 653 C CA . THR A 1 87 ? 3.280 -3.363 10.824 1.00 95.38 87 THR A CA 1
ATOM 654 C C . THR A 1 87 ? 4.409 -3.350 9.791 1.00 95.38 87 THR A C 1
ATOM 656 O O . THR A 1 87 ? 5.533 -3.016 10.149 1.00 95.38 87 THR A O 1
ATOM 659 N N . LEU A 1 88 ? 4.138 -3.775 8.552 1.00 94.88 88 LEU A N 1
ATOM 660 C CA . LEU A 1 88 ? 5.110 -3.805 7.452 1.00 94.88 88 LEU A CA 1
ATOM 661 C C . LEU A 1 88 ? 4.845 -2.710 6.408 1.00 94.88 88 LEU A C 1
ATOM 663 O O . LEU A 1 88 ? 5.629 -2.561 5.474 1.00 94.88 88 LEU A O 1
ATOM 667 N N . LEU A 1 89 ? 3.756 -1.949 6.552 1.00 92.56 89 LEU A N 1
ATOM 668 C CA . LEU A 1 89 ? 3.435 -0.856 5.645 1.00 92.56 89 LEU A CA 1
ATOM 669 C C . LEU A 1 89 ? 4.385 0.318 5.866 1.00 92.56 89 LEU A C 1
ATOM 671 O O . LEU A 1 89 ? 4.539 0.814 6.980 1.00 92.56 89 LEU A O 1
ATOM 675 N N . VAL A 1 90 ? 4.987 0.777 4.771 1.00 94.31 90 VAL A N 1
ATOM 676 C CA . VAL A 1 90 ? 5.892 1.934 4.764 1.00 94.31 90 VAL A CA 1
ATOM 677 C C . VAL A 1 90 ? 5.251 3.126 4.058 1.00 94.31 90 VAL A C 1
ATOM 679 O O . VAL A 1 90 ? 5.336 4.248 4.549 1.00 94.31 90 VAL A O 1
ATOM 682 N N . LEU A 1 91 ? 4.590 2.888 2.923 1.00 92.12 91 LEU A N 1
ATOM 683 C CA . LEU A 1 91 ? 3.987 3.924 2.093 1.00 92.12 91 LEU A CA 1
ATOM 684 C C . LEU A 1 91 ? 2.616 3.472 1.590 1.00 92.12 91 LEU A C 1
ATOM 686 O O . LEU A 1 91 ? 2.449 2.332 1.165 1.00 92.12 91 LEU A O 1
ATOM 690 N N . ILE A 1 92 ? 1.663 4.402 1.607 1.00 90.25 92 ILE A N 1
ATOM 691 C CA . ILE A 1 92 ? 0.379 4.290 0.919 1.00 90.25 92 ILE A CA 1
ATOM 692 C C . ILE A 1 92 ? 0.215 5.563 0.096 1.00 90.25 92 ILE A C 1
ATOM 694 O O . ILE A 1 92 ? 0.350 6.669 0.624 1.00 90.25 92 ILE A O 1
ATOM 698 N N . SER A 1 93 ? -0.090 5.410 -1.186 1.00 89.44 93 SER A N 1
ATOM 699 C CA . SER A 1 93 ? -0.373 6.520 -2.091 1.00 89.44 93 SER A CA 1
ATOM 700 C C . SER A 1 93 ? -1.505 6.127 -3.035 1.00 89.44 93 SER A C 1
ATOM 702 O O . SER A 1 93 ? -1.480 5.004 -3.542 1.00 89.44 93 SER A O 1
ATOM 704 N N . PRO A 1 94 ? -2.476 7.016 -3.306 1.00 88.81 94 PRO A N 1
ATOM 705 C CA . PRO A 1 94 ? -3.448 6.757 -4.356 1.00 88.81 94 PRO A CA 1
ATOM 706 C C . PRO A 1 94 ? -2.731 6.641 -5.706 1.00 88.81 94 PRO A C 1
ATOM 708 O O . PRO A 1 94 ? -1.812 7.404 -6.003 1.00 88.81 94 PRO A O 1
ATOM 711 N N . THR A 1 95 ? -3.164 5.687 -6.524 1.00 84.25 95 THR A N 1
ATOM 712 C CA . THR A 1 95 ? -2.674 5.508 -7.899 1.00 84.25 95 THR A CA 1
ATOM 713 C C . THR A 1 95 ? -3.156 6.635 -8.814 1.00 84.25 95 THR A C 1
ATOM 715 O O . THR A 1 95 ? -2.423 7.111 -9.681 1.00 84.25 95 THR A O 1
ATOM 718 N N . ASP A 1 96 ? -4.375 7.110 -8.574 1.00 86.12 96 ASP A N 1
ATOM 719 C CA . ASP A 1 96 ? -4.987 8.236 -9.271 1.00 86.12 96 ASP A CA 1
ATOM 720 C C . ASP A 1 96 ? -4.177 9.532 -9.086 1.00 86.12 96 ASP A C 1
ATOM 722 O O . ASP A 1 96 ? -3.916 9.970 -7.964 1.00 86.12 96 ASP A O 1
ATOM 726 N N . GLY A 1 97 ? -3.763 10.137 -10.201 1.00 87.94 97 GLY A N 1
ATOM 727 C CA . GLY A 1 97 ? -2.894 11.317 -10.232 1.00 87.94 97 GLY A CA 1
ATOM 728 C C . GLY A 1 97 ? -1.390 11.020 -10.186 1.00 87.94 97 GLY A C 1
ATOM 729 O O . GLY A 1 97 ? -0.593 11.945 -10.364 1.00 87.94 97 GLY A O 1
ATOM 730 N N . SER A 1 98 ? -0.979 9.760 -10.005 1.00 88.44 98 SER A N 1
ATOM 731 C CA . SER A 1 98 ? 0.431 9.364 -10.078 1.00 88.44 98 SER A CA 1
ATOM 732 C C . SER A 1 98 ? 0.845 9.060 -11.523 1.00 88.44 98 SER A C 1
ATOM 734 O O . SER A 1 98 ? 0.142 8.374 -12.263 1.00 88.44 98 SER A O 1
ATOM 736 N N . LYS A 1 99 ? 1.990 9.600 -11.951 1.00 89.75 99 LYS A N 1
ATOM 737 C CA . LYS A 1 99 ? 2.604 9.266 -13.240 1.00 89.75 99 LYS A CA 1
ATOM 738 C C . LYS A 1 99 ? 4.126 9.329 -13.139 1.00 89.75 99 LYS A C 1
ATOM 740 O O . LYS A 1 99 ? 4.640 10.239 -12.482 1.00 89.75 99 LYS A O 1
ATOM 745 N N . PRO A 1 100 ? 4.853 8.421 -13.806 1.00 87.81 100 PRO A N 1
ATOM 746 C CA . PRO A 1 100 ? 6.284 8.587 -13.996 1.00 87.81 100 PRO A CA 1
ATOM 747 C C . PRO A 1 100 ? 6.549 9.900 -14.736 1.00 87.81 100 PRO A C 1
ATOM 749 O O . PRO A 1 100 ? 5.839 10.238 -15.687 1.00 87.81 100 PRO A O 1
ATOM 752 N N . LEU A 1 101 ? 7.567 10.640 -14.307 1.00 89.06 101 LEU A N 1
ATOM 753 C CA . LEU A 1 101 ? 8.066 11.796 -15.044 1.00 89.06 101 LEU A CA 1
ATOM 754 C C . LEU A 1 101 ? 9.563 11.654 -15.310 1.00 89.06 101 LEU A C 1
ATOM 756 O O . LEU A 1 101 ? 10.273 10.981 -14.563 1.00 89.06 101 LEU A O 1
ATOM 760 N N . ALA A 1 102 ? 10.029 12.312 -16.372 1.00 90.75 102 ALA A N 1
ATOM 761 C CA . ALA A 1 102 ? 11.454 12.517 -16.597 1.00 90.75 102 ALA A CA 1
ATOM 762 C C . ALA A 1 102 ? 12.053 13.339 -15.450 1.00 90.75 102 ALA A C 1
ATOM 764 O O . ALA A 1 102 ? 11.332 14.067 -14.768 1.00 90.75 102 ALA A O 1
ATOM 765 N N . ASN A 1 103 ? 13.369 13.243 -15.248 1.00 91.38 103 ASN A N 1
ATOM 766 C CA . ASN A 1 103 ? 14.047 14.056 -14.246 1.00 91.38 103 ASN A CA 1
ATOM 767 C C . ASN A 1 103 ? 13.762 15.551 -14.513 1.00 91.38 103 ASN A C 1
ATOM 769 O O . ASN A 1 103 ? 14.234 16.069 -15.525 1.00 91.38 103 ASN A O 1
ATOM 773 N N . PRO A 1 104 ? 13.035 16.259 -13.626 1.00 88.00 104 PRO A N 1
ATOM 774 C CA . PRO A 1 104 ? 12.650 17.651 -13.860 1.00 88.00 104 PRO A CA 1
ATOM 775 C C . PRO A 1 104 ? 13.831 18.626 -13.737 1.00 88.00 104 PRO A C 1
ATOM 777 O O . PRO A 1 104 ? 13.664 19.815 -13.986 1.00 88.00 104 PRO A O 1
ATOM 780 N N . PHE A 1 105 ? 15.008 18.132 -13.340 1.00 86.75 105 PHE A N 1
ATOM 781 C CA . PHE A 1 105 ? 16.247 18.894 -13.199 1.00 86.75 105 PHE A CA 1
ATOM 782 C C . PHE A 1 105 ? 17.316 18.503 -14.227 1.00 86.75 105 PHE A C 1
ATOM 784 O O . PHE A 1 105 ? 18.456 18.947 -14.098 1.00 86.75 105 PHE A O 1
ATOM 791 N N . ALA A 1 106 ? 16.995 17.653 -15.210 1.00 85.31 106 ALA A N 1
ATOM 792 C CA . ALA A 1 106 ? 17.890 17.465 -16.345 1.00 85.31 106 ALA A CA 1
ATOM 793 C C . ALA A 1 106 ? 17.989 18.813 -17.074 1.00 85.31 106 ALA A C 1
ATOM 795 O O . ALA A 1 106 ? 16.986 19.320 -17.572 1.00 85.31 106 ALA A O 1
ATOM 796 N N . GLN A 1 107 ? 19.165 19.440 -17.041 1.00 76.56 107 GLN A N 1
ATOM 797 C CA . GLN A 1 107 ? 19.420 20.643 -17.824 1.00 76.56 107 GLN A CA 1
ATOM 798 C C . GLN A 1 107 ? 19.259 20.258 -19.297 1.00 76.56 107 GLN A C 1
ATOM 800 O O . GLN A 1 107 ? 19.834 19.267 -19.740 1.00 76.56 107 GLN A O 1
ATOM 805 N N . ASN A 1 108 ? 18.417 20.986 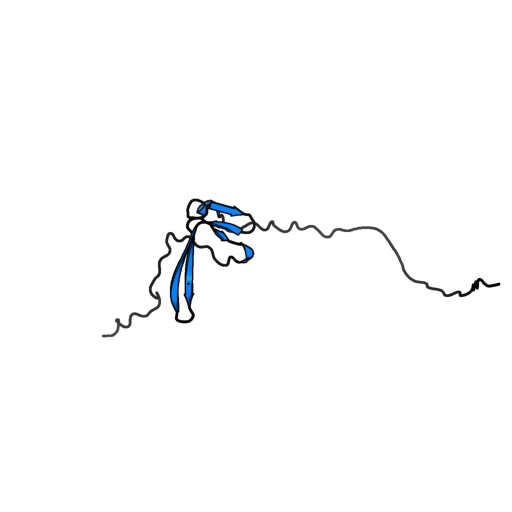-2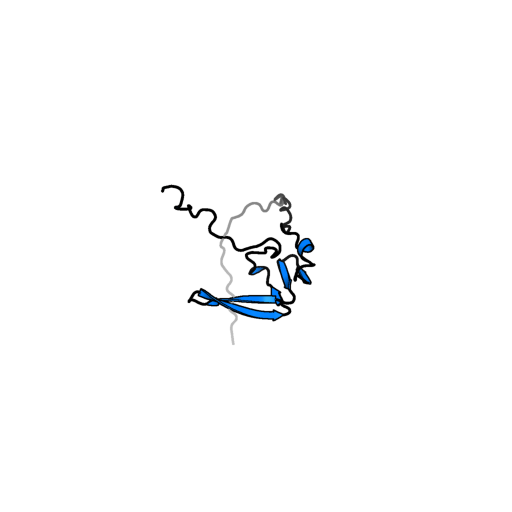0.030 1.00 66.75 108 ASN A N 1
ATOM 806 C CA . ASN A 1 108 ? 18.412 20.876 -21.481 1.00 66.75 108 ASN A CA 1
ATOM 807 C C . ASN A 1 108 ? 19.746 21.472 -21.943 1.00 66.75 108 ASN A C 1
ATOM 809 O O . ASN A 1 108 ? 19.943 22.675 -21.792 1.00 66.75 108 ASN A O 1
ATOM 813 N N . ASP A 1 109 ? 20.651 20.661 -22.483 1.00 61.16 109 ASP A N 1
ATOM 814 C CA . ASP A 1 109 ? 21.926 21.118 -23.062 1.00 61.16 109 ASP A CA 1
ATOM 815 C C . ASP A 1 109 ? 21.730 21.899 -24.392 1.00 61.16 109 ASP A C 1
ATOM 817 O O . ASP A 1 109 ? 22.641 21.980 -25.209 1.00 61.16 109 ASP A O 1
ATOM 821 N N . ASP A 1 110 ? 20.548 22.482 -24.626 1.00 59.38 110 ASP A N 1
ATOM 822 C CA . ASP A 1 110 ? 20.126 23.071 -25.908 1.00 59.38 110 ASP A CA 1
ATOM 823 C C . ASP A 1 110 ? 20.082 24.617 -25.918 1.00 59.38 110 ASP A C 1
ATOM 825 O O . ASP A 1 110 ? 19.579 25.200 -26.876 1.00 59.38 110 ASP A O 1
ATOM 829 N N . ASP A 1 111 ? 20.617 25.305 -24.901 1.00 59.16 111 ASP A N 1
ATOM 830 C CA . ASP A 1 111 ? 20.627 26.784 -24.839 1.00 59.16 111 ASP A CA 1
ATOM 831 C C . ASP A 1 111 ? 21.976 27.445 -25.216 1.00 59.16 111 ASP A C 1
ATOM 833 O O . ASP A 1 111 ? 22.136 28.647 -25.019 1.00 59.16 111 ASP A O 1
ATOM 837 N N . ASP A 1 112 ? 22.926 26.719 -25.821 1.00 51.12 112 ASP A N 1
ATOM 838 C CA . ASP A 1 112 ? 24.176 27.296 -26.353 1.00 51.12 112 ASP A CA 1
ATOM 839 C C . ASP A 1 112 ? 24.544 26.707 -27.738 1.00 51.12 112 ASP A C 1
ATOM 841 O O . ASP A 1 112 ? 25.405 25.829 -27.855 1.00 51.12 112 ASP A O 1
ATOM 845 N N . ALA A 1 113 ? 23.912 27.209 -28.808 1.00 47.69 113 ALA A N 1
ATOM 846 C CA . ALA A 1 113 ? 24.367 27.042 -30.198 1.00 47.69 113 ALA A CA 1
ATOM 847 C C . ALA A 1 113 ? 24.211 28.335 -31.013 1.00 47.69 113 ALA A C 1
ATOM 849 O O . ALA A 1 113 ? 23.118 28.945 -30.969 1.00 47.69 113 ALA A O 1
#

Sequence (113 aa):
MSERGHFRGGRGGGRGGRGGARGGGHQGQTERPKKENILDLGRLMDKEIMGYDQLMNLVLDDCKELMRDDEGNEGSRDLGVVIVRGTLLVLISPTDGSKPLANPFAQNDDDDA

pLDDT: mean 75.88, std 20.12, range [38.47, 96.62]